Protein AF-A0A031HVX7-F1 (afdb_monomer)

Radius of gyration: 13.8 Å; Cα contacts (8 Å, |Δi|>4): 16; chains: 1; bounding box: 30×17×37 Å

Mean predicted aligned error: 7.76 Å

Structure (mmCIF, N/CA/C/O backbone):
data_AF-A0A031HVX7-F1
#
_entry.id   AF-A0A031HVX7-F1
#
loop_
_atom_site.group_PDB
_atom_site.id
_atom_site.type_symbol
_atom_site.label_atom_id
_atom_site.label_alt_id
_atom_site.label_comp_id
_atom_site.label_asym_id
_atom_site.label_entity_id
_atom_site.label_seq_id
_atom_site.pdbx_PDB_ins_code
_atom_site.Cartn_x
_atom_site.Cartn_y
_atom_site.Cartn_z
_atom_site.occupancy
_atom_site.B_iso_or_equiv
_atom_site.auth_seq_id
_atom_site.auth_comp_id
_atom_site.auth_asym_id
_atom_site.auth_atom_id
_atom_site.pdbx_PDB_model_num
ATOM 1 N N . MET A 1 1 ? -16.043 4.748 12.134 1.00 68.31 1 MET A N 1
ATOM 2 C CA . MET A 1 1 ? -15.129 3.780 11.480 1.00 68.31 1 MET A CA 1
ATOM 3 C C . MET A 1 1 ? -15.302 3.930 9.970 1.00 68.31 1 MET A C 1
ATOM 5 O O . MET A 1 1 ? -16.407 4.262 9.555 1.00 68.31 1 MET A O 1
ATOM 9 N N . MET A 1 2 ? -14.243 3.861 9.161 1.00 65.75 2 MET A N 1
ATOM 10 C CA . MET A 1 2 ? -14.362 4.006 7.698 1.00 65.75 2 MET A CA 1
ATOM 11 C C . MET A 1 2 ? -14.784 2.648 7.108 1.00 65.75 2 MET A C 1
ATOM 13 O O . MET A 1 2 ? -14.287 1.637 7.603 1.00 65.75 2 MET A O 1
ATOM 17 N N . PRO A 1 3 ? -15.702 2.582 6.125 1.00 83.31 3 PRO A N 1
ATOM 18 C CA . PRO A 1 3 ? -16.146 1.303 5.571 1.00 83.31 3 PRO A CA 1
ATOM 19 C C . PRO A 1 3 ? -14.968 0.521 4.987 1.00 83.31 3 PRO A C 1
ATOM 21 O O . PRO A 1 3 ? -14.126 1.113 4.308 1.00 83.31 3 PRO A O 1
ATOM 24 N N . ILE A 1 4 ? -14.923 -0.796 5.215 1.00 84.69 4 ILE A N 1
ATOM 25 C CA . ILE A 1 4 ? -13.808 -1.650 4.775 1.00 84.69 4 ILE A CA 1
ATOM 26 C C . ILE A 1 4 ? -13.570 -1.568 3.258 1.00 84.69 4 ILE A C 1
ATOM 28 O O . ILE A 1 4 ? -12.428 -1.520 2.809 1.00 84.69 4 ILE A O 1
ATOM 32 N N . TRP A 1 5 ? -14.644 -1.394 2.481 1.00 86.38 5 TRP A N 1
ATOM 33 C CA . TRP A 1 5 ? -14.602 -1.162 1.036 1.00 86.38 5 TRP A CA 1
ATOM 34 C C . TRP A 1 5 ? -13.743 0.038 0.626 1.00 86.38 5 TRP A C 1
ATOM 36 O O . TRP A 1 5 ? -13.113 0.003 -0.425 1.00 86.38 5 TRP A O 1
ATOM 46 N N . VAL A 1 6 ? -13.645 1.081 1.457 1.00 84.31 6 VAL A N 1
ATOM 47 C CA . VAL A 1 6 ? -12.821 2.257 1.139 1.00 84.31 6 VAL A CA 1
ATOM 48 C C . VAL A 1 6 ? -11.332 1.917 1.167 1.00 84.31 6 VAL A C 1
ATOM 50 O O . VAL A 1 6 ? -10.575 2.428 0.347 1.00 84.31 6 VAL A O 1
ATOM 53 N N . TYR A 1 7 ? -10.909 1.027 2.066 1.00 81.88 7 TYR A N 1
ATOM 54 C CA . TYR A 1 7 ? -9.524 0.556 2.102 1.00 81.88 7 TYR A CA 1
ATOM 55 C C . TYR A 1 7 ? -9.194 -0.272 0.859 1.00 81.88 7 TYR A C 1
ATOM 57 O O . TYR A 1 7 ? -8.124 -0.093 0.284 1.00 81.88 7 TYR A O 1
ATOM 65 N N . VAL A 1 8 ? -10.135 -1.108 0.407 1.00 86.38 8 VAL A N 1
ATOM 66 C CA . VAL A 1 8 ? -9.990 -1.905 -0.821 1.00 86.38 8 VAL A CA 1
ATOM 67 C C . VAL A 1 8 ? -9.864 -0.999 -2.045 1.00 86.38 8 VAL A C 1
ATOM 69 O O . VAL A 1 8 ? -8.919 -1.145 -2.814 1.00 86.38 8 VAL A O 1
ATOM 72 N N . VAL A 1 9 ? -10.758 -0.015 -2.198 1.00 88.94 9 VAL A N 1
ATOM 73 C CA . V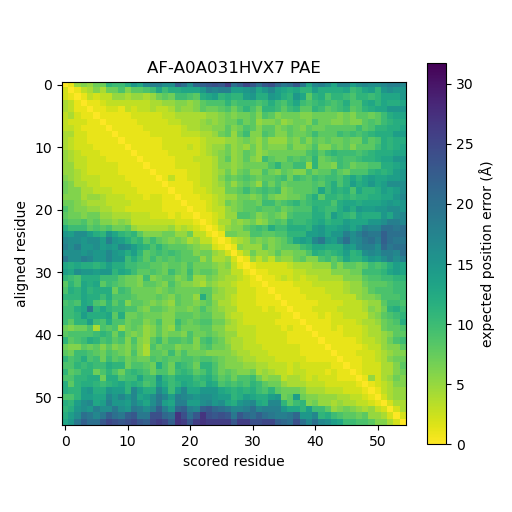AL A 1 9 ? -10.714 0.942 -3.318 1.00 88.94 9 VAL A CA 1
ATOM 74 C C . VAL A 1 9 ? -9.388 1.695 -3.341 1.00 88.94 9 VAL A C 1
ATOM 76 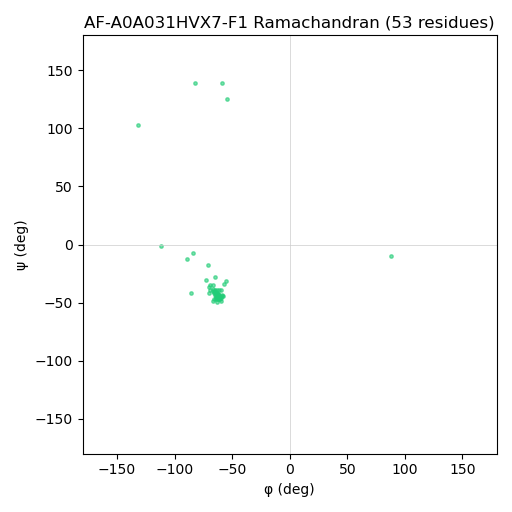O O . VAL A 1 9 ? -8.766 1.817 -4.392 1.00 88.94 9 VAL A O 1
ATOM 79 N N . VAL A 1 10 ? -8.912 2.165 -2.189 1.00 86.62 10 VAL A N 1
ATOM 80 C CA . VAL A 1 10 ? -7.657 2.919 -2.136 1.00 86.62 10 VAL A CA 1
ATOM 81 C C . VAL A 1 10 ? -6.449 2.038 -2.427 1.00 86.62 10 VAL A C 1
ATOM 83 O O . VAL A 1 10 ? -5.555 2.473 -3.148 1.00 86.62 10 VAL A O 1
ATOM 86 N N . ALA A 1 11 ? -6.431 0.797 -1.940 1.00 84.06 11 ALA A N 1
ATOM 87 C CA . ALA A 1 11 ? -5.382 -0.154 -2.291 1.00 84.06 11 ALA A CA 1
ATOM 88 C C . ALA A 1 11 ? -5.323 -0.383 -3.811 1.00 84.06 11 ALA A C 1
ATOM 90 O O . ALA A 1 11 ? -4.240 -0.329 -4.390 1.00 84.06 11 ALA A O 1
ATOM 91 N N . PHE A 1 12 ? -6.477 -0.540 -4.471 1.00 89.12 12 PHE A N 1
ATOM 92 C CA . PHE A 1 12 ? -6.553 -0.661 -5.930 1.00 89.12 12 PHE A CA 1
ATOM 93 C C . PHE A 1 12 ? -6.060 0.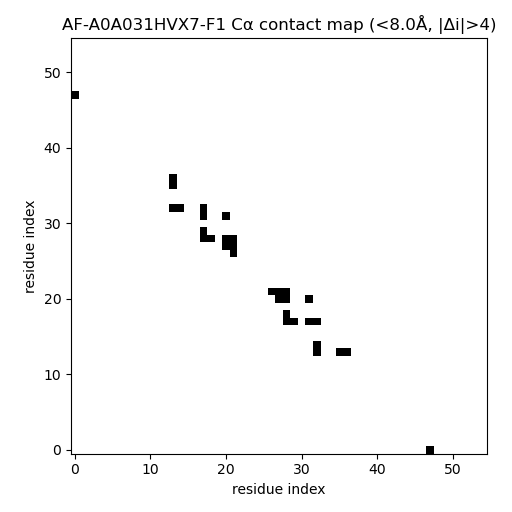592 -6.659 1.00 89.12 12 PHE A C 1
ATOM 95 O O . PHE A 1 12 ? -5.323 0.475 -7.634 1.00 89.12 12 PHE A O 1
ATOM 102 N N . VAL A 1 13 ? -6.415 1.788 -6.180 1.00 88.81 13 VAL A N 1
ATOM 103 C CA . VAL A 1 13 ? -5.945 3.052 -6.769 1.00 88.81 13 VAL A CA 1
ATOM 104 C C . VAL A 1 13 ? -4.427 3.192 -6.634 1.00 88.81 13 VAL A C 1
ATOM 106 O O . VAL A 1 13 ? -3.762 3.531 -7.609 1.00 88.81 13 VAL A O 1
ATOM 109 N N . ILE A 1 14 ? -3.864 2.894 -5.459 1.00 83.88 14 ILE A N 1
ATOM 110 C CA . ILE A 1 14 ? -2.413 2.959 -5.222 1.00 83.88 14 ILE A CA 1
ATOM 111 C C . ILE A 1 14 ? -1.678 1.927 -6.086 1.00 83.88 14 ILE A C 1
ATOM 113 O O . ILE A 1 14 ? -0.668 2.263 -6.703 1.00 83.88 14 ILE A O 1
ATOM 117 N N . ALA A 1 15 ? -2.192 0.697 -6.171 1.00 81.88 15 ALA A N 1
ATOM 118 C CA . ALA A 1 15 ? -1.611 -0.360 -6.995 1.00 81.88 15 ALA A CA 1
ATOM 119 C C . ALA A 1 15 ? -1.663 -0.015 -8.492 1.00 81.88 15 ALA A C 1
ATOM 121 O O . ALA A 1 15 ? -0.653 -0.128 -9.184 1.00 81.88 15 ALA A O 1
ATOM 122 N N . GLY A 1 16 ? -2.807 0.470 -8.986 1.00 85.81 16 GLY A N 1
ATOM 123 C CA . GLY A 1 16 ? -2.965 0.885 -10.379 1.00 85.81 16 GLY A CA 1
ATOM 124 C C . GLY A 1 16 ? -2.064 2.066 -10.740 1.00 85.81 16 GLY A C 1
ATOM 125 O O . GLY A 1 16 ? -1.364 2.027 -11.748 1.00 85.81 16 GLY A O 1
ATOM 126 N N . ALA A 1 17 ? -2.009 3.088 -9.884 1.00 81.19 17 ALA A N 1
ATOM 127 C CA . ALA A 1 17 ? -1.131 4.235 -10.091 1.00 81.19 17 ALA A CA 1
ATOM 128 C C . ALA A 1 17 ? 0.356 3.839 -10.038 1.00 81.19 17 ALA A C 1
ATOM 130 O O . ALA A 1 17 ? 1.136 4.297 -10.868 1.00 81.19 17 ALA A O 1
ATOM 131 N N . SER A 1 18 ? 0.746 2.931 -9.138 1.00 78.50 18 SER A N 1
ATOM 132 C CA . SER A 1 18 ? 2.104 2.374 -9.109 1.00 78.50 18 SER A CA 1
ATOM 133 C C . SER A 1 18 ? 2.461 1.633 -10.389 1.00 78.50 18 SER A C 1
ATOM 135 O O . SER A 1 18 ? 3.555 1.827 -10.913 1.00 78.50 18 SER A O 1
ATOM 137 N N . PHE A 1 19 ? 1.539 0.824 -10.913 1.00 80.38 19 PHE A N 1
ATOM 138 C CA . PHE A 1 19 ? 1.751 0.105 -12.161 1.00 80.38 19 PHE A CA 1
ATOM 139 C C . PHE A 1 19 ? 1.990 1.075 -13.320 1.00 80.38 19 PHE A C 1
ATOM 141 O O . PHE A 1 19 ? 2.967 0.921 -14.046 1.00 80.38 19 PHE A O 1
ATOM 148 N N . VAL A 1 20 ? 1.171 2.125 -13.445 1.00 83.06 20 VAL A N 1
ATOM 149 C CA . VAL A 1 20 ? 1.356 3.175 -14.462 1.00 83.06 20 VAL A CA 1
ATOM 150 C C . VAL A 1 20 ? 2.703 3.883 -14.292 1.00 83.06 20 VAL A C 1
ATOM 152 O O . VAL A 1 20 ? 3.433 4.053 -15.265 1.00 83.06 20 VAL A O 1
ATOM 155 N N . VAL A 1 21 ? 3.081 4.245 -13.064 1.00 77.38 21 VAL A N 1
ATOM 156 C CA . VAL A 1 21 ? 4.379 4.883 -12.782 1.00 77.38 21 VAL A CA 1
ATOM 157 C C . VAL A 1 21 ? 5.547 3.956 -13.128 1.00 77.38 21 VAL A C 1
ATOM 159 O O . VAL A 1 21 ? 6.533 4.413 -13.701 1.00 77.38 21 VAL A O 1
ATOM 162 N N . ALA A 1 22 ? 5.430 2.658 -12.844 1.00 75.44 22 ALA A N 1
ATOM 163 C CA . ALA A 1 22 ? 6.446 1.664 -13.172 1.00 75.44 22 ALA A CA 1
ATOM 164 C C . ALA A 1 22 ? 6.643 1.484 -14.687 1.00 75.44 22 ALA A C 1
ATOM 166 O O . ALA A 1 22 ? 7.749 1.149 -15.105 1.00 75.44 22 ALA A O 1
ATOM 167 N N . GLN A 1 23 ? 5.609 1.734 -15.503 1.00 78.81 23 GLN A N 1
ATOM 168 C CA . GLN A 1 23 ? 5.731 1.744 -16.968 1.00 78.81 23 GLN A CA 1
ATOM 169 C C . GLN A 1 23 ? 6.487 2.978 -17.489 1.00 78.81 23 GLN A C 1
ATOM 171 O O . GLN A 1 23 ? 7.146 2.894 -18.519 1.00 78.81 23 GLN A O 1
ATOM 176 N N . ILE A 1 24 ? 6.404 4.122 -16.796 1.00 79.88 24 ILE A N 1
ATOM 177 C CA . ILE A 1 24 ? 7.062 5.373 -17.218 1.00 79.88 24 ILE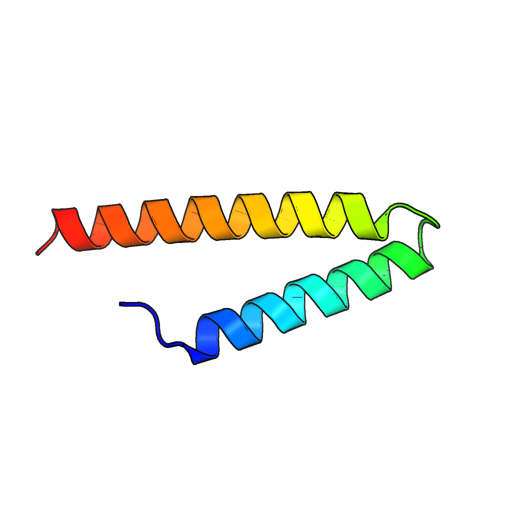 A CA 1
ATOM 178 C C . ILE A 1 24 ? 8.514 5.420 -16.724 1.00 79.88 24 ILE A C 1
ATOM 180 O O . ILE A 1 24 ? 9.405 5.851 -17.452 1.00 79.88 24 ILE A O 1
ATOM 184 N N . ILE A 1 25 ? 8.760 4.988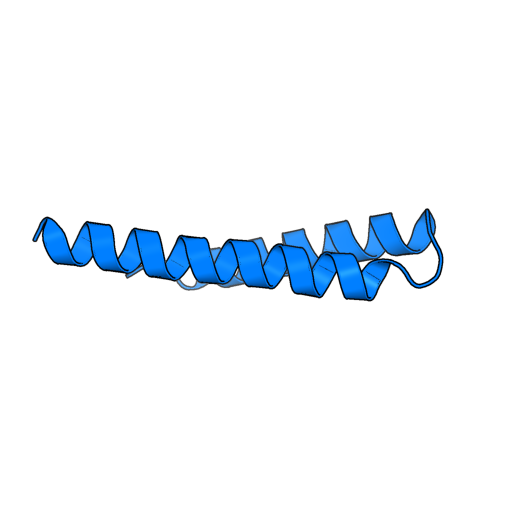 -15.483 1.00 74.44 25 ILE A N 1
ATOM 185 C CA . ILE A 1 25 ? 10.078 5.031 -14.844 1.00 74.44 25 ILE A CA 1
ATOM 186 C C . ILE A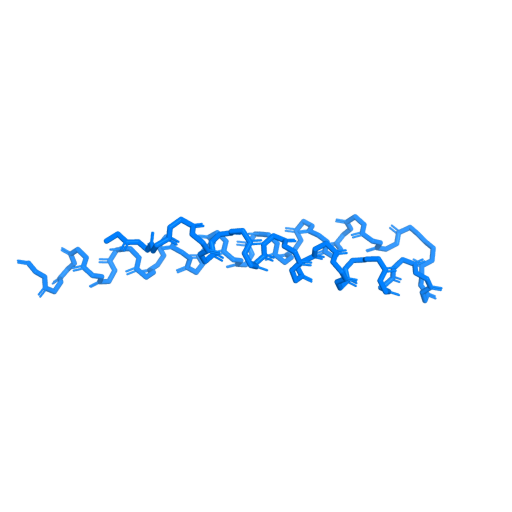 1 25 ? 10.372 3.656 -14.221 1.00 74.44 25 ILE A C 1
ATOM 188 O O . ILE A 1 25 ? 9.857 3.343 -13.136 1.00 74.44 25 ILE A O 1
ATOM 192 N N . PRO A 1 26 ? 11.218 2.832 -14.867 1.00 71.00 26 PRO A N 1
ATOM 193 C CA . PRO A 1 26 ? 11.628 1.540 -14.331 1.00 71.00 26 PRO A CA 1
ATOM 194 C C . PRO A 1 26 ? 12.223 1.698 -12.924 1.00 71.00 26 PRO A C 1
ATOM 196 O O . PRO A 1 26 ? 13.137 2.490 -12.709 1.00 71.00 26 PRO A O 1
ATOM 199 N N . GLY A 1 27 ? 11.684 0.966 -11.946 1.00 71.12 27 GLY A N 1
ATOM 200 C CA . GLY A 1 27 ? 12.149 0.996 -10.551 1.00 71.12 27 GLY A CA 1
ATOM 201 C C . GLY A 1 27 ? 11.505 2.057 -9.644 1.00 71.12 27 GLY A C 1
ATOM 202 O O . GLY A 1 27 ? 11.635 1.955 -8.426 1.00 71.12 27 GLY A O 1
ATOM 203 N N . ALA A 1 28 ? 10.735 3.014 -10.179 1.00 72.50 28 ALA A N 1
ATOM 204 C CA . ALA A 1 28 ? 10.053 4.036 -9.367 1.00 72.50 28 ALA A CA 1
ATOM 205 C C . ALA A 1 28 ? 8.694 3.587 -8.790 1.00 72.50 28 ALA A C 1
ATOM 207 O O . ALA A 1 28 ? 8.094 4.281 -7.968 1.00 72.50 28 ALA A O 1
ATOM 208 N N . GLY A 1 29 ? 8.190 2.414 -9.187 1.00 71.75 29 GLY A N 1
ATOM 209 C CA . GLY A 1 29 ? 6.905 1.901 -8.701 1.00 71.75 29 GLY A CA 1
ATOM 210 C C . GLY A 1 29 ? 6.873 1.715 -7.180 1.00 71.75 29 GLY A C 1
ATOM 211 O O . GLY A 1 29 ? 5.881 2.065 -6.539 1.00 71.75 29 GLY A O 1
ATOM 212 N N . MET A 1 30 ? 7.974 1.235 -6.589 1.00 75.06 30 MET A N 1
ATOM 213 C CA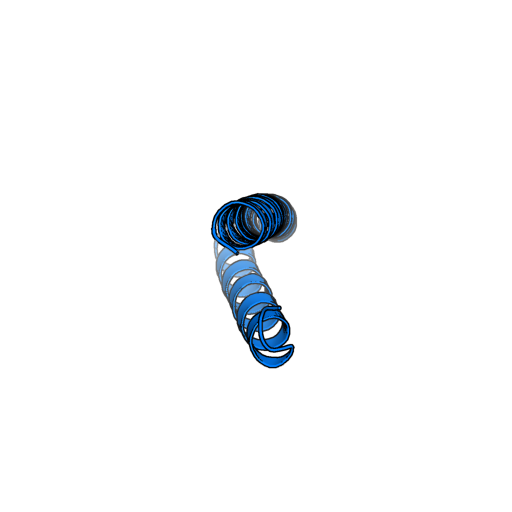 . MET A 1 30 ? 8.077 0.985 -5.145 1.00 75.06 30 MET A CA 1
ATOM 214 C C . MET A 1 30 ? 8.110 2.276 -4.322 1.00 75.06 30 MET A C 1
ATOM 216 O O . MET A 1 30 ? 7.432 2.356 -3.300 1.00 75.06 30 MET A O 1
ATOM 220 N N . THR A 1 31 ? 8.843 3.303 -4.768 1.00 79.06 31 THR A N 1
ATOM 221 C CA . THR A 1 31 ? 8.900 4.608 -4.083 1.00 79.06 31 THR A CA 1
ATOM 222 C C . THR A 1 31 ? 7.561 5.335 -4.143 1.00 79.06 31 THR A C 1
ATOM 224 O O . THR A 1 31 ? 7.153 5.971 -3.170 1.00 79.06 31 THR A O 1
ATOM 227 N N . PHE A 1 32 ? 6.823 5.191 -5.244 1.00 76.94 32 PHE A N 1
ATOM 228 C CA . PHE A 1 32 ? 5.468 5.718 -5.346 1.00 76.94 32 PHE A CA 1
ATOM 229 C C . PHE A 1 32 ? 4.503 5.016 -4.377 1.00 76.94 32 PHE A C 1
ATOM 231 O O . PHE A 1 32 ? 3.780 5.688 -3.642 1.00 76.94 32 PHE A O 1
ATOM 238 N N . VAL A 1 33 ? 4.522 3.677 -4.310 1.00 78.94 33 VAL A N 1
ATOM 239 C CA . VAL A 1 33 ? 3.639 2.898 -3.414 1.00 78.94 33 VAL A CA 1
ATOM 240 C C . VAL A 1 33 ? 3.885 3.233 -1.957 1.00 78.94 33 VAL A C 1
ATOM 242 O O . VAL A 1 33 ? 2.926 3.449 -1.213 1.00 78.94 33 VAL A O 1
ATOM 245 N N . THR A 1 34 ? 5.148 3.284 -1.533 1.00 82.50 34 THR A N 1
ATOM 246 C CA . THR A 1 34 ? 5.492 3.584 -0.139 1.00 82.50 34 THR A CA 1
ATOM 247 C C . THR A 1 34 ? 5.065 4.996 0.240 1.00 82.50 34 THR A C 1
ATOM 249 O O . THR A 1 34 ? 4.445 5.179 1.290 1.00 82.50 34 THR A O 1
ATOM 252 N N . THR A 1 35 ? 5.287 5.982 -0.631 1.00 82.88 35 THR A N 1
ATOM 253 C CA . THR A 1 35 ? 4.880 7.373 -0.382 1.00 82.88 35 THR A CA 1
ATOM 254 C C . THR A 1 35 ? 3.357 7.512 -0.342 1.00 82.88 35 THR A C 1
ATOM 256 O O . THR A 1 35 ? 2.809 8.055 0.618 1.00 82.88 35 THR A O 1
ATOM 259 N N . ALA A 1 36 ? 2.650 6.953 -1.328 1.00 81.44 36 ALA A N 1
ATOM 260 C CA . ALA A 1 36 ? 1.192 7.005 -1.406 1.00 8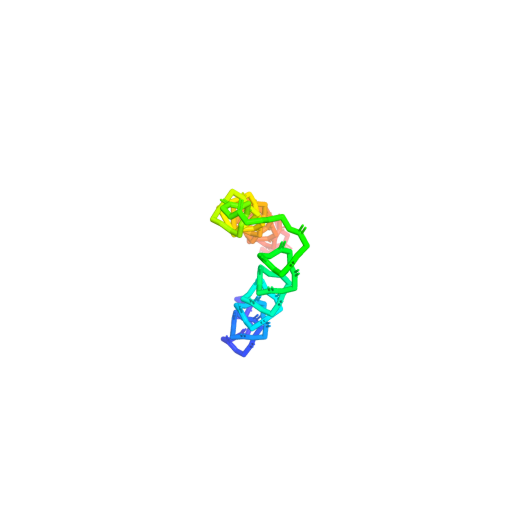1.44 36 ALA A CA 1
ATOM 261 C C . ALA A 1 36 ? 0.524 6.293 -0.217 1.00 81.44 36 ALA A C 1
ATOM 263 O O . ALA A 1 36 ? -0.404 6.831 0.390 1.00 81.44 36 ALA A O 1
ATOM 264 N N . SER A 1 37 ? 1.041 5.125 0.175 1.00 79.44 37 SER A N 1
ATOM 265 C CA . SER A 1 37 ? 0.547 4.380 1.339 1.00 79.44 37 SER A CA 1
ATOM 266 C C . SER A 1 37 ? 0.795 5.142 2.639 1.00 79.44 37 SER A C 1
ATOM 268 O O . SER A 1 37 ? -0.095 5.224 3.483 1.00 79.44 37 SER A O 1
ATOM 270 N N . THR A 1 38 ? 1.967 5.766 2.788 1.00 87.12 38 THR A N 1
ATOM 271 C CA . THR A 1 38 ? 2.307 6.564 3.976 1.00 87.12 38 THR A CA 1
ATOM 272 C C . THR A 1 38 ? 1.401 7.788 4.109 1.00 87.12 38 THR A C 1
ATOM 274 O O . THR A 1 38 ? 0.889 8.065 5.199 1.00 87.12 38 THR A O 1
ATOM 277 N N . ILE A 1 39 ? 1.139 8.494 3.002 1.00 89.19 39 ILE A N 1
ATOM 278 C CA . ILE A 1 39 ? 0.209 9.632 2.967 1.00 89.19 39 ILE A CA 1
ATOM 279 C C . ILE A 1 39 ? -1.202 9.169 3.338 1.00 89.19 39 ILE A C 1
ATOM 281 O O . ILE A 1 39 ? -1.855 9.786 4.184 1.00 89.19 39 ILE A O 1
ATOM 285 N N . TRP A 1 40 ? -1.661 8.059 2.755 1.00 82.88 40 TRP A N 1
ATOM 286 C CA . TRP A 1 40 ? -2.987 7.518 3.031 1.00 82.88 40 TRP A CA 1
ATOM 287 C C . TRP A 1 40 ? -3.163 7.113 4.497 1.00 82.88 40 TRP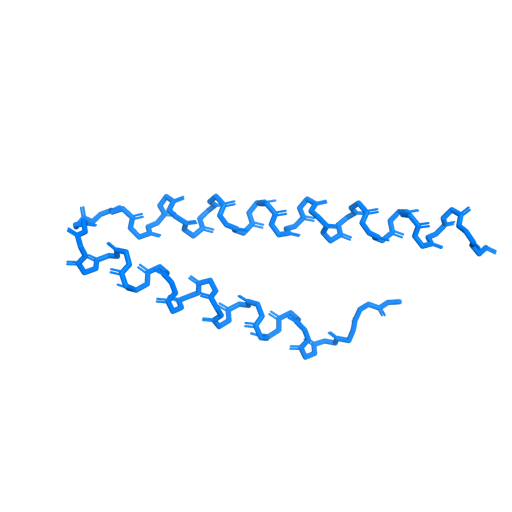 A C 1
ATOM 289 O O . TRP A 1 40 ? -4.150 7.495 5.127 1.00 82.88 40 TRP A O 1
ATOM 299 N N . VAL A 1 41 ? -2.199 6.387 5.070 1.00 86.25 41 VAL A N 1
ATOM 300 C CA . VAL A 1 41 ? -2.223 5.974 6.481 1.00 86.25 41 VAL A CA 1
ATOM 301 C C . VAL A 1 41 ? -2.218 7.193 7.404 1.00 86.25 41 VAL A C 1
ATOM 303 O O . VAL A 1 41 ? -3.040 7.273 8.319 1.00 86.25 41 VAL A O 1
ATOM 306 N N . SER A 1 42 ? -1.364 8.181 7.129 1.00 88.75 42 SER A N 1
ATOM 307 C CA . SER A 1 42 ? -1.309 9.434 7.894 1.00 88.75 42 SER A CA 1
ATOM 308 C C . SER A 1 42 ? -2.653 10.166 7.869 1.00 88.75 42 SER A C 1
ATOM 310 O O . SER A 1 42 ? -3.162 10.597 8.909 1.00 88.75 42 SER A O 1
ATOM 312 N N . TYR A 1 43 ? -3.284 10.237 6.695 1.00 83.62 43 TYR A N 1
ATOM 313 C CA . TYR A 1 43 ? -4.604 10.833 6.527 1.00 83.62 43 TYR A CA 1
ATOM 314 C C . TYR A 1 43 ? -5.707 10.037 7.245 1.00 83.62 43 TYR A C 1
ATOM 316 O O . TYR A 1 43 ? -6.574 10.627 7.895 1.00 83.62 43 TYR A O 1
ATOM 324 N N . ALA A 1 44 ? -5.669 8.704 7.185 1.00 83.44 44 ALA A N 1
ATOM 325 C CA . ALA A 1 44 ? -6.627 7.836 7.864 1.00 83.44 44 ALA A CA 1
ATOM 326 C C . ALA A 1 44 ? -6.561 8.001 9.393 1.00 83.44 44 ALA A C 1
ATOM 328 O O . ALA A 1 44 ? -7.604 8.136 10.041 1.00 83.44 44 ALA A O 1
ATOM 329 N N . ILE A 1 45 ? -5.352 8.078 9.962 1.00 86.88 45 ILE A N 1
ATOM 330 C CA . ILE A 1 45 ? -5.132 8.336 11.394 1.00 86.88 45 ILE A CA 1
ATOM 331 C C . ILE A 1 45 ? -5.645 9.729 11.772 1.00 86.88 45 ILE A C 1
ATOM 333 O O . ILE A 1 45 ? -6.378 9.870 12.753 1.00 86.88 45 ILE A O 1
ATOM 337 N N . TRP A 1 46 ? -5.310 10.759 10.988 1.00 85.19 46 TRP A N 1
ATOM 338 C CA . TRP A 1 46 ? -5.776 12.125 11.236 1.00 85.19 46 TRP A CA 1
ATOM 339 C C . TRP A 1 46 ? -7.307 12.220 11.211 1.00 85.19 46 TRP A C 1
ATOM 341 O O . TRP A 1 46 ? -7.915 12.774 12.131 1.00 85.19 46 TRP A O 1
ATOM 351 N N . ARG A 1 47 ? -7.956 11.610 10.212 1.00 79.88 47 ARG A N 1
ATOM 352 C CA . ARG A 1 47 ? -9.420 11.584 10.102 1.00 79.88 47 ARG A CA 1
ATOM 353 C C . ARG A 1 47 ? -10.062 10.805 11.255 1.00 79.88 47 ARG A C 1
ATOM 355 O O . ARG A 1 47 ? -11.088 11.238 11.781 1.00 79.88 47 ARG A O 1
ATOM 362 N N . GLY A 1 48 ? -9.466 9.682 11.661 1.00 81.00 48 GLY A N 1
ATOM 363 C CA . GLY A 1 48 ? -9.908 8.895 12.814 1.00 81.00 48 GLY A CA 1
ATOM 364 C C . GLY A 1 48 ? -9.872 9.710 14.107 1.00 81.00 48 GLY A C 1
ATOM 365 O O . GLY A 1 48 ? -10.883 9.806 14.801 1.00 81.00 48 GLY A O 1
ATOM 366 N N . ARG A 1 49 ? -8.752 10.394 14.369 1.00 81.06 49 ARG A N 1
ATOM 367 C CA . ARG A 1 49 ? -8.591 11.297 15.521 1.00 81.06 49 ARG A CA 1
ATOM 368 C C . ARG A 1 49 ? -9.569 12.469 15.488 1.00 81.06 49 ARG A C 1
ATOM 370 O O . ARG A 1 49 ? -10.106 12.835 16.525 1.00 81.06 49 ARG A O 1
ATOM 377 N N . ARG A 1 50 ? -9.833 13.046 14.313 1.00 77.31 50 ARG A N 1
ATOM 378 C CA . ARG A 1 50 ? -10.780 14.162 14.169 1.00 77.31 50 ARG A CA 1
ATOM 379 C C . ARG A 1 50 ? -12.221 13.744 14.467 1.00 77.31 50 ARG A C 1
ATOM 381 O O . ARG A 1 50 ? -12.938 14.504 15.100 1.00 77.31 50 ARG A O 1
ATOM 388 N N . ARG A 1 51 ? -12.634 12.539 14.059 1.00 66.94 51 ARG A N 1
ATOM 389 C CA . ARG A 1 51 ? -13.956 11.993 14.414 1.00 66.94 51 ARG A CA 1
ATOM 390 C C . ARG A 1 51 ? -14.055 11.620 15.894 1.00 66.94 51 ARG A C 1
ATOM 392 O O . ARG A 1 51 ? -15.097 11.858 16.479 1.00 66.94 51 ARG A O 1
ATOM 399 N N . ALA A 1 52 ? -12.980 11.108 16.494 1.00 69.12 52 ALA A N 1
ATOM 400 C CA . ALA A 1 52 ? -12.931 10.805 17.928 1.00 69.12 52 ALA A CA 1
ATOM 401 C C . ALA A 1 52 ? -12.898 12.054 18.831 1.00 69.12 52 ALA A C 1
ATOM 403 O O . ALA A 1 52 ? -13.159 11.944 20.017 1.00 69.12 52 ALA A O 1
ATOM 404 N N . ARG A 1 53 ? -12.552 13.232 18.292 1.00 61.78 53 ARG A N 1
ATOM 405 C CA . ARG A 1 53 ? -12.595 14.516 19.017 1.00 61.78 53 ARG A CA 1
ATOM 406 C C . ARG A 1 53 ? -13.942 15.245 18.924 1.00 61.78 53 ARG A C 1
ATOM 408 O O . ARG A 1 53 ? -14.107 16.247 19.605 1.00 61.78 53 ARG A O 1
ATOM 415 N N . LEU A 1 54 ? -14.840 14.819 18.034 1.00 60.03 54 LEU A N 1
ATOM 416 C CA . LEU A 1 54 ? -16.124 15.482 17.754 1.00 60.03 54 LEU A CA 1
ATOM 417 C C . LEU A 1 54 ? -17.345 14.661 18.207 1.00 60.03 54 LEU A C 1
ATOM 419 O O . LEU A 1 54 ? -18.468 15.107 17.991 1.00 60.03 54 LEU A O 1
ATOM 423 N N . GLY A 1 55 ? -17.133 13.469 18.768 1.00 51.62 55 GLY A N 1
ATOM 424 C CA . GLY A 1 55 ? -18.162 12.643 19.405 1.00 51.62 55 GLY A CA 1
ATOM 425 C C . GLY A 1 55 ? -17.833 12.466 20.873 1.00 51.62 55 GLY A C 1
ATOM 426 O O . GLY A 1 55 ? -18.794 12.290 21.645 1.00 51.62 55 GLY A O 1
#

Foldseek 3Di:
DDDPVVVVVLVVVLQVVLVVVCVVDPPCSVVSSVVSVVVVVVVVVVVVVVVVVVD

pLDDT: mean 79.34, std 7.87, range [51.62, 89.19]

Solvent-accessible surface area (backbone atoms only — not comparable to full-atom values): 3134 Å² total; per-residue (Å²): 134,80,63,72,66,57,56,54,53,48,52,50,51,46,51,52,52,19,52,56,43,32,73,78,37,82,80,46,24,62,62,46,40,54,52,54,50,51,53,51,51,54,49,52,51,52,54,52,54,54,53,67,74,76,110

Secondary structure (DSSP, 8-state):
---HHHHHHHHHHHHHHHHHHHHHSTT-HHHHHHHHHHHHHHHHHHHHHHHHT--

Sequence (55 aa):
MMPIWVYVVVAFVIAGASFVVAQIIPGAGMTFVTTASTIWVSYAIWRGRRRARLG